Protein AF-A0A952BPW0-F1 (afdb_monomer_lite)

Structure (mmCIF, N/CA/C/O backbone):
data_AF-A0A952BPW0-F1
#
_entry.id   AF-A0A952BPW0-F1
#
loop_
_atom_site.group_PDB
_atom_site.id
_atom_site.type_symbol
_atom_site.label_atom_id
_atom_site.label_alt_id
_atom_site.label_comp_id
_atom_site.label_asym_id
_atom_site.label_entity_id
_atom_site.label_seq_id
_atom_site.pdbx_PDB_ins_code
_atom_site.Cartn_x
_atom_site.Cartn_y
_atom_site.Cartn_z
_atom_site.occupancy
_atom_site.B_iso_or_equiv
_atom_site.auth_seq_id
_atom_site.auth_comp_id
_atom_site.auth_asym_id
_atom_site.auth_atom_id
_atom_site.pdbx_PDB_model_num
ATOM 1 N N . MET A 1 1 ? -14.184 13.412 16.358 1.00 49.28 1 MET A N 1
ATOM 2 C CA . MET A 1 1 ? -13.982 12.887 14.991 1.00 49.28 1 MET A CA 1
ATOM 3 C C . MET A 1 1 ? -13.511 11.445 15.102 1.00 49.28 1 MET A C 1
ATOM 5 O O . MET A 1 1 ? -12.460 11.242 15.705 1.00 49.28 1 MET A O 1
ATOM 9 N N . PRO A 1 2 ? -14.274 10.439 14.640 1.00 43.56 2 PRO A N 1
ATOM 10 C CA . PRO A 1 2 ? -13.772 9.075 14.634 1.00 43.56 2 PRO A CA 1
ATOM 11 C C . PRO A 1 2 ? -12.587 9.011 13.667 1.00 43.56 2 PRO A C 1
ATOM 13 O O . PRO A 1 2 ? -12.662 9.444 12.521 1.00 43.56 2 PRO A O 1
ATOM 16 N N . LYS A 1 3 ? -11.462 8.562 14.218 1.00 44.91 3 LYS A N 1
ATOM 17 C CA . LYS A 1 3 ? -10.137 8.492 13.612 1.00 44.91 3 LYS A CA 1
ATOM 18 C C . LYS A 1 3 ? -10.185 7.817 12.241 1.00 44.91 3 LYS A C 1
ATOM 20 O O . LYS A 1 3 ? -10.629 6.677 12.137 1.00 44.91 3 LYS A O 1
ATOM 25 N N . ALA A 1 4 ? -9.557 8.449 11.254 1.00 45.56 4 ALA A N 1
ATOM 26 C CA . ALA A 1 4 ? -9.153 7.839 9.984 1.00 45.56 4 ALA A CA 1
ATOM 27 C C . ALA A 1 4 ? -8.202 6.622 10.146 1.00 45.56 4 ALA A C 1
ATOM 29 O O . ALA A 1 4 ? -7.708 6.083 9.168 1.00 45.56 4 ALA A O 1
ATOM 30 N N . GLU A 1 5 ? -7.943 6.154 11.374 1.00 44.69 5 GLU A N 1
ATOM 31 C CA . GLU A 1 5 ? -7.142 4.959 11.666 1.00 44.69 5 GLU A CA 1
ATOM 32 C C . GLU A 1 5 ? -7.865 3.638 11.327 1.00 44.69 5 GLU A C 1
ATOM 34 O O . GLU A 1 5 ? -7.241 2.584 11.393 1.00 44.69 5 GLU A O 1
ATOM 39 N N . GLN A 1 6 ? -9.156 3.662 10.967 1.00 50.16 6 GLN A N 1
ATOM 40 C CA . GLN A 1 6 ? -9.952 2.448 10.710 1.00 50.16 6 GLN A CA 1
ATOM 41 C C . GLN A 1 6 ? -10.281 2.175 9.238 1.00 50.16 6 GLN A C 1
ATOM 43 O O . GLN A 1 6 ? -10.815 1.113 8.934 1.00 50.16 6 GLN A O 1
ATOM 48 N N . THR A 1 7 ? -9.958 3.068 8.305 1.00 52.72 7 THR A N 1
ATOM 49 C CA . THR A 1 7 ? -10.471 2.989 6.923 1.00 52.72 7 THR A CA 1
ATOM 50 C C . THR A 1 7 ? -9.831 1.904 6.055 1.00 52.72 7 THR A C 1
ATOM 52 O O . THR A 1 7 ? -10.201 1.765 4.896 1.00 52.72 7 THR A O 1
ATOM 55 N N . ILE A 1 8 ? -8.902 1.103 6.592 1.00 59.88 8 ILE A N 1
ATOM 56 C CA . ILE A 1 8 ? -8.122 0.157 5.783 1.00 59.88 8 ILE A CA 1
ATOM 57 C C . ILE A 1 8 ? -8.059 -1.273 6.362 1.00 59.88 8 ILE A C 1
ATOM 59 O O . ILE A 1 8 ? -7.718 -2.220 5.658 1.00 59.88 8 ILE A O 1
ATOM 63 N N . GLY A 1 9 ? -8.375 -1.483 7.645 1.00 65.25 9 GLY A N 1
ATOM 64 C CA . GLY A 1 9 ? -8.250 -2.808 8.281 1.00 65.25 9 GLY A CA 1
ATOM 65 C C . GLY A 1 9 ? -6.812 -3.359 8.378 1.00 65.25 9 GLY A C 1
ATOM 66 O O . GLY A 1 9 ? -6.606 -4.463 8.879 1.00 65.25 9 GLY A O 1
ATOM 67 N N . ALA A 1 10 ? -5.800 -2.603 7.944 1.00 72.00 10 ALA A N 1
ATOM 68 C CA . ALA A 1 10 ? -4.393 -2.972 8.046 1.00 72.00 10 ALA A CA 1
ATOM 69 C C . ALA A 1 10 ? -3.789 -2.489 9.374 1.00 72.00 10 ALA A C 1
ATOM 71 O O . ALA A 1 10 ? -3.969 -1.341 9.782 1.00 72.00 10 ALA A O 1
ATOM 72 N N . LYS A 1 11 ? -3.025 -3.355 10.051 1.00 83.38 11 LYS A N 1
ATOM 73 C CA . LYS A 1 11 ? -2.297 -2.977 11.273 1.00 83.38 11 LYS A CA 1
ATOM 74 C C . LYS A 1 11 ? -1.275 -1.878 10.955 1.00 83.38 11 LYS A C 1
ATOM 76 O O . LYS A 1 11 ? -0.519 -2.013 9.998 1.00 83.38 11 LYS A O 1
ATOM 81 N N . LYS A 1 12 ? -1.145 -0.869 11.824 1.00 82.62 12 LYS A N 1
ATOM 82 C CA . LYS A 1 12 ? -0.105 0.181 11.728 1.00 82.62 12 LYS A CA 1
ATOM 83 C C . LYS A 1 12 ? 1.307 -0.377 11.496 1.00 82.62 12 LYS A C 1
ATOM 85 O O . LYS A 1 12 ? 2.056 0.154 10.687 1.00 82.62 12 LYS A O 1
ATOM 90 N N . SER A 1 13 ? 1.651 -1.484 12.161 1.00 84.31 13 SER A N 1
ATOM 91 C CA . SER A 1 13 ? 2.953 -2.139 11.984 1.00 84.31 13 SER A CA 1
ATOM 92 C C . SER A 1 13 ? 3.138 -2.767 10.602 1.00 84.31 13 SER A C 1
ATOM 94 O O . SER A 1 13 ? 4.266 -2.878 10.142 1.00 84.31 13 SER A O 1
ATOM 96 N N . TYR A 1 14 ? 2.059 -3.185 9.937 1.00 85.00 14 TYR A N 1
ATOM 97 C CA . TYR A 1 14 ? 2.107 -3.696 8.568 1.00 85.00 14 TYR A CA 1
ATOM 98 C C . TYR A 1 14 ? 2.347 -2.562 7.566 1.00 85.00 14 TYR A C 1
ATOM 100 O O . TYR A 1 14 ? 3.228 -2.691 6.726 1.00 85.00 14 TYR A O 1
ATOM 108 N N . ILE A 1 15 ? 1.655 -1.428 7.731 1.00 83.31 15 ILE A N 1
ATOM 109 C CA . ILE A 1 15 ? 1.847 -0.220 6.908 1.00 83.31 15 ILE A CA 1
ATOM 110 C C . ILE A 1 15 ? 3.297 0.269 7.006 1.00 83.31 15 ILE A C 1
ATOM 112 O O . ILE A 1 15 ? 3.974 0.390 5.993 1.00 83.31 15 ILE A O 1
ATOM 116 N N . SER A 1 16 ? 3.812 0.423 8.229 1.00 87.38 16 SER A N 1
ATOM 117 C CA . SER A 1 16 ? 5.191 0.865 8.454 1.00 87.38 16 SER A CA 1
ATOM 118 C C . SER A 1 16 ? 6.229 -0.064 7.808 1.00 87.38 16 SER A C 1
ATOM 120 O O . SER A 1 16 ? 7.217 0.417 7.261 1.00 87.38 16 SER A O 1
ATOM 122 N N . ARG A 1 17 ? 6.018 -1.390 7.806 1.00 91.31 17 ARG A N 1
ATOM 123 C CA . ARG A 1 17 ? 6.933 -2.314 7.112 1.00 91.31 17 ARG A CA 1
ATOM 124 C C . ARG A 1 17 ? 6.912 -2.136 5.594 1.00 91.31 17 ARG A C 1
ATOM 126 O O . ARG A 1 17 ? 7.968 -2.267 4.989 1.00 91.31 17 ARG A O 1
ATOM 133 N N . ILE A 1 18 ? 5.756 -1.840 5.000 1.00 87.94 18 ILE A N 1
ATOM 134 C CA . ILE A 1 18 ? 5.646 -1.577 3.557 1.00 87.94 18 ILE A CA 1
ATOM 135 C C . ILE A 1 18 ? 6.365 -0.273 3.202 1.00 87.94 18 ILE A C 1
ATOM 137 O O . ILE A 1 18 ? 7.201 -0.260 2.306 1.00 87.94 18 ILE A O 1
ATOM 141 N N . GLU A 1 19 ? 6.100 0.805 3.942 1.00 83.56 19 GLU A N 1
ATOM 142 C CA . GLU A 1 19 ? 6.691 2.128 3.682 1.00 83.56 19 GLU A CA 1
ATOM 143 C C . GLU A 1 19 ? 8.220 2.137 3.809 1.00 83.56 19 GLU A C 1
ATOM 145 O O . GLU A 1 19 ? 8.895 2.852 3.075 1.00 83.56 19 GLU A O 1
ATOM 150 N N . ASN A 1 20 ? 8.772 1.318 4.709 1.00 91.06 20 ASN A N 1
ATOM 151 C CA . ASN A 1 20 ? 10.219 1.181 4.892 1.00 91.06 20 ASN A CA 1
ATOM 152 C C . ASN A 1 20 ? 10.851 0.105 3.986 1.00 91.06 20 ASN A C 1
ATOM 154 O O . ASN A 1 20 ? 12.040 -0.165 4.115 1.00 91.06 20 ASN A O 1
ATOM 158 N N . GLY A 1 21 ? 10.089 -0.537 3.091 1.00 87.44 21 GLY A N 1
ATOM 159 C CA . GLY A 1 21 ? 10.610 -1.556 2.168 1.00 87.44 21 GLY A CA 1
ATOM 160 C C . GLY A 1 21 ? 10.960 -2.899 2.822 1.00 87.44 21 GLY A C 1
ATOM 161 O O . GLY A 1 21 ? 11.701 -3.695 2.257 1.00 87.44 21 GLY A O 1
ATOM 162 N N . HIS A 1 22 ? 10.441 -3.169 4.021 1.00 90.75 22 HIS A N 1
ATOM 163 C CA . HIS A 1 22 ? 10.681 -4.408 4.773 1.00 90.75 22 HIS A CA 1
ATOM 164 C C . HIS A 1 22 ? 9.657 -5.514 4.447 1.00 90.75 22 HIS A C 1
ATOM 166 O O . HIS A 1 22 ? 9.711 -6.610 5.012 1.00 90.75 22 HIS A O 1
ATOM 172 N N . THR A 1 23 ? 8.645 -5.229 3.628 1.00 87.12 23 THR A N 1
ATOM 173 C CA . THR A 1 23 ? 7.574 -6.165 3.258 1.00 87.12 23 THR A CA 1
ATOM 174 C C . THR A 1 23 ? 6.869 -5.676 2.005 1.00 87.12 23 THR A C 1
ATOM 176 O O . THR A 1 23 ? 6.531 -4.498 1.912 1.00 87.12 23 THR A O 1
ATOM 179 N N . ASP A 1 24 ? 6.568 -6.598 1.097 1.00 89.25 24 ASP A N 1
ATOM 180 C CA . ASP A 1 24 ? 5.755 -6.308 -0.078 1.00 89.25 24 ASP A CA 1
ATOM 181 C C . ASP A 1 24 ? 4.264 -6.187 0.265 1.00 89.25 24 ASP A C 1
ATOM 183 O O . ASP A 1 24 ? 3.743 -6.782 1.219 1.00 89.25 24 ASP A O 1
ATOM 187 N N . ILE A 1 25 ? 3.547 -5.441 -0.572 1.00 88.50 25 ILE A N 1
ATOM 188 C CA . ILE A 1 25 ? 2.088 -5.393 -0.565 1.00 88.50 25 ILE A CA 1
ATOM 189 C C . ILE A 1 25 ? 1.542 -6.231 -1.719 1.00 88.50 25 ILE A C 1
ATOM 191 O O . ILE A 1 25 ? 2.004 -6.150 -2.855 1.00 88.50 25 ILE A O 1
ATOM 195 N N . GLN A 1 26 ? 0.513 -7.029 -1.442 1.00 89.56 26 GLN A N 1
ATOM 196 C CA . GLN A 1 26 ? -0.191 -7.742 -2.499 1.00 89.56 26 GLN A CA 1
ATOM 197 C C . GLN A 1 26 ? -0.923 -6.737 -3.400 1.00 89.56 26 GLN A C 1
ATOM 199 O O . GLN A 1 26 ? -1.642 -5.864 -2.907 1.00 89.56 26 GLN A O 1
ATOM 204 N N . LEU A 1 27 ? -0.807 -6.891 -4.721 1.00 90.75 27 LEU A N 1
ATOM 205 C CA . LEU A 1 27 ? -1.442 -5.988 -5.689 1.00 90.75 27 LEU A CA 1
ATOM 206 C C . LEU A 1 27 ? -2.967 -5.886 -5.492 1.00 90.75 27 LEU A C 1
ATOM 208 O O . LEU A 1 27 ? -3.542 -4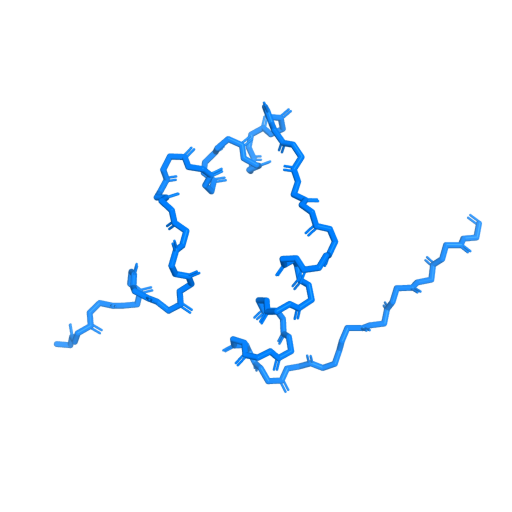.809 -5.607 1.00 90.75 27 LEU A O 1
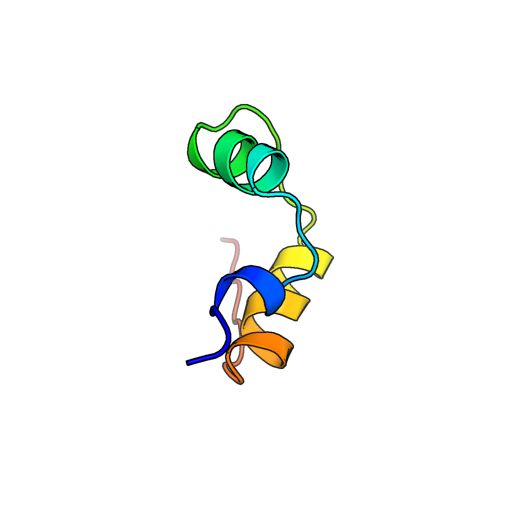ATOM 212 N N . SER A 1 28 ? -3.623 -6.986 -5.114 1.00 88.50 28 SER A N 1
ATOM 213 C CA . SER A 1 28 ? -5.056 -7.005 -4.789 1.00 88.50 28 SER A CA 1
ATOM 214 C C . SER A 1 28 ? -5.406 -6.126 -3.585 1.00 88.50 28 SER A C 1
ATOM 216 O O . SER A 1 28 ? -6.469 -5.507 -3.562 1.00 88.50 28 SER A O 1
ATOM 218 N N . THR A 1 29 ? -4.518 -6.049 -2.591 1.00 87.62 29 THR A N 1
ATOM 219 C CA . THR A 1 29 ? -4.669 -5.146 -1.450 1.00 87.62 29 THR A CA 1
ATOM 220 C C . THR A 1 29 ? -4.543 -3.710 -1.927 1.00 87.62 29 THR A C 1
ATOM 222 O O . THR A 1 29 ? -5.446 -2.928 -1.655 1.00 87.62 29 THR A O 1
ATOM 225 N N . LEU A 1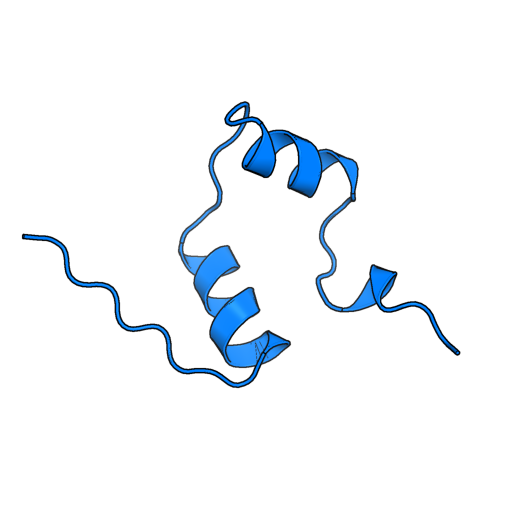 30 ? -3.504 -3.386 -2.706 1.00 88.75 30 LEU A N 1
ATOM 226 C CA . LEU A 1 30 ? -3.322 -2.047 -3.276 1.00 88.75 30 LEU A CA 1
ATOM 227 C C . LEU A 1 30 ? -4.558 -1.588 -4.071 1.00 88.75 30 LEU A C 1
ATOM 229 O O . LEU A 1 30 ? -5.058 -0.492 -3.833 1.00 88.75 30 LEU A O 1
ATOM 233 N N . TYR A 1 31 ? -5.113 -2.450 -4.929 1.00 91.38 31 TYR A N 1
ATOM 2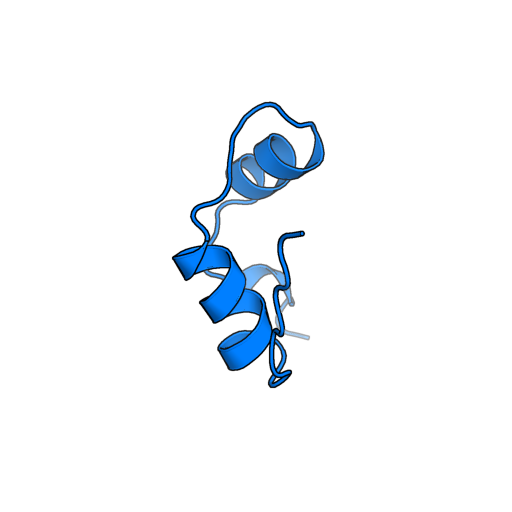34 C CA . TYR A 1 31 ? -6.354 -2.172 -5.663 1.00 91.38 31 TYR A CA 1
ATOM 235 C C . TYR A 1 31 ? -7.524 -1.831 -4.736 1.00 91.38 31 TYR A C 1
ATOM 237 O O . TYR A 1 31 ? -8.200 -0.827 -4.942 1.00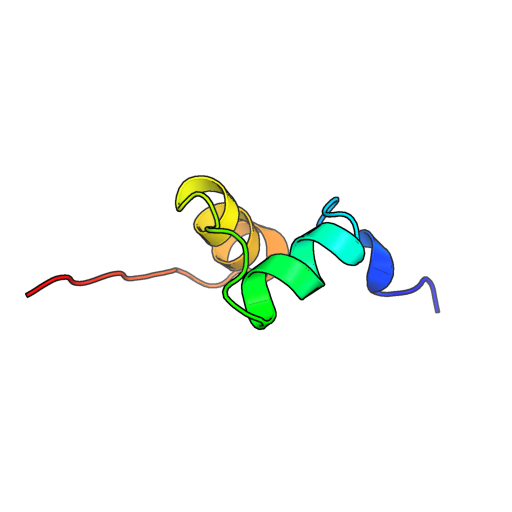 91.38 31 TYR A O 1
ATOM 245 N N . LYS A 1 32 ? -7.750 -2.620 -3.679 1.00 87.31 32 LYS A N 1
ATOM 246 C CA . LYS A 1 32 ? -8.831 -2.349 -2.717 1.00 87.31 32 LYS A CA 1
ATOM 247 C C . LYS A 1 32 ? -8.644 -1.007 -2.012 1.00 87.31 32 LYS A C 1
ATOM 249 O O . LYS A 1 32 ? -9.626 -0.301 -1.810 1.00 87.31 32 LYS A O 1
ATOM 254 N N . LEU A 1 33 ? -7.410 -0.638 -1.659 1.00 85.19 33 LEU A N 1
ATOM 255 C CA . LEU A 1 33 ? -7.138 0.659 -1.028 1.00 85.19 33 LEU A CA 1
ATOM 256 C C . LEU A 1 33 ? -7.518 1.816 -1.942 1.00 85.19 33 LEU A C 1
ATOM 258 O O . LEU A 1 33 ? -8.203 2.739 -1.512 1.00 85.19 33 LEU A O 1
ATOM 262 N N . ILE A 1 34 ? -7.076 1.754 -3.194 1.00 88.25 34 ILE A N 1
ATOM 263 C CA . ILE A 1 34 ? -7.231 2.859 -4.134 1.00 88.25 34 ILE A CA 1
ATOM 264 C C . ILE A 1 34 ? -8.670 2.937 -4.657 1.00 88.25 34 ILE A C 1
ATOM 266 O O . ILE A 1 34 ? -9.289 3.997 -4.589 1.00 88.25 34 ILE A O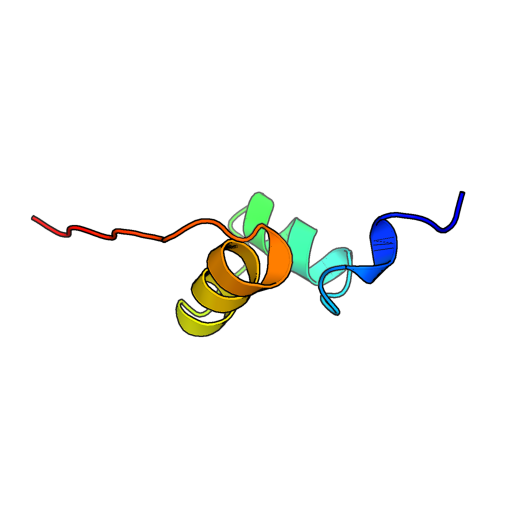 1
ATOM 270 N N . GLU A 1 35 ? -9.243 1.821 -5.105 1.00 91.06 35 GLU A N 1
ATOM 271 C CA . GLU A 1 35 ? -10.564 1.837 -5.740 1.00 91.06 35 GLU A CA 1
ATOM 272 C C . GLU A 1 35 ? -11.709 1.845 -4.734 1.00 91.06 35 GLU A C 1
ATOM 274 O O . GLU A 1 35 ? -12.654 2.613 -4.892 1.00 91.06 35 GLU A O 1
ATOM 279 N N . LEU A 1 36 ? -11.631 1.027 -3.680 1.00 84.62 36 LEU A N 1
ATOM 280 C CA . LEU A 1 36 ? -12.708 0.941 -2.687 1.00 84.62 36 LEU A CA 1
ATOM 281 C C . LEU A 1 36 ? -12.522 1.951 -1.555 1.00 84.62 36 LEU A C 1
ATOM 283 O O . LEU A 1 36 ? -13.500 2.518 -1.078 1.00 84.62 36 LEU A O 1
ATOM 287 N N . GLY A 1 37 ? -11.281 2.167 -1.113 1.00 83.19 37 GLY A N 1
ATOM 288 C CA . GLY A 1 37 ? -10.976 3.096 -0.025 1.00 83.19 37 GLY A CA 1
ATOM 289 C C . GLY A 1 37 ? -11.010 4.563 -0.456 1.00 83.19 37 GLY A C 1
ATOM 290 O O . GLY A 1 37 ? -11.586 5.388 0.250 1.00 83.19 37 GLY A O 1
ATOM 291 N N . LEU A 1 38 ? -10.409 4.889 -1.606 1.00 86.75 38 LEU A N 1
ATOM 292 C CA . LEU A 1 38 ? -10.313 6.269 -2.107 1.00 86.75 38 LEU A CA 1
ATOM 293 C C . LEU A 1 38 ? -11.309 6.589 -3.233 1.00 86.75 38 LEU A C 1
ATOM 295 O O . LEU A 1 38 ? -11.464 7.758 -3.577 1.00 86.75 38 LEU A O 1
ATOM 299 N N . GLY A 1 39 ? -11.984 5.587 -3.811 1.00 86.38 39 GLY A N 1
ATOM 300 C CA . GLY A 1 39 ? -12.921 5.795 -4.921 1.00 86.38 39 GLY A CA 1
ATOM 301 C C . GLY A 1 39 ? -12.248 6.159 -6.251 1.00 86.38 39 GLY A C 1
ATOM 302 O O . GLY A 1 39 ? -12.908 6.691 -7.143 1.00 86.38 39 GLY A O 1
ATOM 303 N N . LEU A 1 40 ? -10.940 5.921 -6.389 1.00 91.94 40 LEU A N 1
ATOM 304 C CA . LEU A 1 40 ? -10.147 6.280 -7.570 1.00 91.94 40 LEU A CA 1
ATOM 305 C C . LEU A 1 40 ? -9.865 5.044 -8.427 1.00 91.94 40 LEU A C 1
ATOM 307 O O . LEU A 1 40 ? -9.585 3.986 -7.886 1.00 91.94 40 LEU A O 1
ATOM 311 N N . LYS A 1 41 ? -9.854 5.162 -9.761 1.00 91.62 41 LYS A N 1
ATOM 312 C CA . LYS A 1 41 ? -9.420 4.052 -10.631 1.00 91.62 41 LYS A CA 1
ATOM 313 C C . LYS A 1 41 ? -7.900 3.942 -10.681 1.00 91.62 41 LYS A C 1
ATOM 315 O O . LYS A 1 41 ? -7.225 4.923 -11.004 1.00 91.62 41 LYS A O 1
ATOM 320 N N . LEU A 1 42 ? -7.375 2.739 -10.461 1.00 91.19 42 LEU A N 1
ATOM 321 C CA . LEU A 1 42 ? -5.945 2.465 -10.587 1.00 91.19 42 LEU A CA 1
ATOM 322 C C . LEU A 1 42 ? -5.621 1.924 -11.988 1.00 91.19 42 LEU A C 1
ATOM 324 O O . LEU A 1 42 ? -6.096 0.861 -12.380 1.00 91.19 42 LEU A O 1
ATOM 328 N N . ASN A 1 43 ? -4.779 2.644 -12.735 1.00 90.56 43 ASN A N 1
ATOM 329 C CA . ASN A 1 43 ? -4.242 2.193 -14.020 1.00 90.56 43 ASN A CA 1
ATOM 330 C C . ASN A 1 43 ? -2.755 1.880 -13.852 1.00 90.56 43 ASN A C 1
ATOM 332 O O . ASN A 1 43 ? -1.954 2.786 -13.625 1.00 90.56 43 ASN A O 1
ATOM 336 N N . LEU A 1 44 ? -2.402 0.600 -13.947 1.00 90.69 44 LEU A N 1
ATOM 337 C CA . LEU A 1 44 ? -1.023 0.129 -13.898 1.00 90.69 44 LEU A CA 1
ATOM 338 C C . LEU A 1 44 ? -0.581 -0.270 -15.308 1.00 90.69 44 LEU A C 1
ATOM 340 O O . LEU A 1 44 ? -1.169 -1.170 -15.903 1.00 90.69 44 LEU A O 1
ATOM 344 N N . SER A 1 45 ? 0.472 0.372 -15.808 1.00 92.12 45 SER A N 1
ATOM 345 C CA . SER A 1 45 ? 1.139 0.007 -17.059 1.00 92.12 45 SER A CA 1
ATOM 346 C C . SER A 1 45 ? 2.558 -0.439 -16.740 1.00 92.12 45 SER A C 1
ATOM 348 O O . SER A 1 45 ? 3.287 0.277 -16.056 1.00 92.12 45 SER A O 1
ATOM 350 N N . ILE A 1 46 ? 2.939 -1.614 -17.229 1.00 88.75 46 ILE A N 1
ATOM 351 C CA . ILE A 1 46 ? 4.303 -2.138 -17.135 1.00 88.75 46 ILE A CA 1
ATOM 352 C C . ILE A 1 46 ? 4.827 -2.207 -18.567 1.00 88.75 46 ILE A C 1
ATOM 354 O O . ILE A 1 46 ? 4.167 -2.795 -19.425 1.00 88.75 46 ILE A O 1
ATOM 358 N N . GLY A 1 47 ? 5.962 -1.561 -18.819 1.00 77.00 47 GLY A N 1
ATOM 359 C CA . GLY A 1 47 ? 6.634 -1.493 -20.115 1.00 77.00 47 GLY A CA 1
ATOM 360 C C . GLY A 1 47 ? 8.123 -1.728 -19.963 1.00 77.00 47 GLY A C 1
ATOM 361 O O . GLY A 1 47 ? 8.630 -1.508 -18.839 1.00 77.00 47 GLY A O 1
#

Radius of gyration: 12.34 Å; chains: 1; bounding box: 25×21×35 Å

Sequence (47 aa):
MPKAEQTIGAKKSYISRIENGHTDIQLSTLYKLIELGLGLKLNLSIG

pLDDT: mean 80.3, std 15.21, range [43.56, 92.12]

Foldseek 3Di:
DPDPPPLQPDDPVRVVCCVVVNDDDDVVSVQCCVCVSVVHDDDDDDD

Secondary structure (DSSP, 8-state):
---GGGSS---HHHHHHHHTTSSPPPHHHHHIIIIIIS-PPP-----